Protein AF-A0A3G6N5P2-F1 (afdb_monomer_lite)

Organism: NCBI:txid254

Structure (mmCIF, N/CA/C/O backbone):
data_AF-A0A3G6N5P2-F1
#
_entry.id   AF-A0A3G6N5P2-F1
#
loop_
_atom_site.group_PDB
_atom_site.id
_atom_site.type_symbol
_atom_site.label_atom_id
_atom_site.label_alt_id
_atom_site.label_comp_id
_atom_site.label_asym_id
_atom_site.label_entity_id
_atom_site.label_seq_id
_atom_site.pdbx_PDB_ins_code
_atom_site.Cartn_x
_atom_site.Cartn_y
_atom_site.Cartn_z
_atom_site.occupancy
_atom_site.B_iso_or_equiv
_atom_site.auth_seq_id
_atom_site.auth_comp_id
_atom_site.auth_asym_id
_atom_site.auth_atom_id
_atom_site.pdbx_PDB_model_num
ATOM 1 N N . MET A 1 1 ? -18.294 17.444 -1.409 1.00 54.75 1 MET A N 1
ATOM 2 C CA . MET A 1 1 ? -16.940 16.846 -1.280 1.00 54.75 1 MET A CA 1
ATOM 3 C C . MET A 1 1 ? -16.719 16.099 0.038 1.00 54.75 1 MET A C 1
ATOM 5 O O . MET A 1 1 ? -16.433 14.911 -0.020 1.00 54.75 1 MET A O 1
ATOM 9 N N . LYS A 1 2 ? -16.940 16.714 1.214 1.00 67.56 2 LYS A N 1
ATOM 10 C CA . LYS A 1 2 ? -16.726 16.081 2.540 1.00 67.56 2 LYS A CA 1
ATOM 11 C C . LYS A 1 2 ? -17.392 14.699 2.724 1.00 67.56 2 LYS A C 1
ATOM 13 O O . LYS A 1 2 ? -16.773 13.792 3.264 1.00 67.56 2 LYS A O 1
ATOM 18 N N . LYS A 1 3 ? -18.628 14.510 2.232 1.00 74.50 3 LYS A N 1
ATOM 19 C CA . LYS A 1 3 ? -19.364 13.229 2.333 1.00 74.50 3 LYS A CA 1
ATOM 20 C C . LYS A 1 3 ? -18.722 12.087 1.531 1.00 74.50 3 LYS A C 1
ATOM 22 O O . LYS A 1 3 ? -18.652 10.974 2.032 1.00 74.50 3 LYS A O 1
ATOM 27 N N . ILE A 1 4 ? -18.245 12.366 0.315 1.00 75.00 4 ILE A N 1
ATOM 28 C CA . ILE A 1 4 ? -17.630 11.357 -0.567 1.00 75.00 4 ILE A CA 1
ATOM 29 C C . ILE A 1 4 ? -16.273 10.943 -0.004 1.00 75.00 4 ILE A C 1
ATOM 31 O O . ILE A 1 4 ? -15.998 9.755 0.110 1.00 75.00 4 ILE A O 1
ATOM 35 N N . PHE A 1 5 ? -15.477 11.921 0.433 1.00 74.06 5 PHE A N 1
ATOM 36 C CA . PHE A 1 5 ? -14.186 11.671 1.068 1.00 74.06 5 PHE A CA 1
ATOM 37 C C . PHE A 1 5 ? -14.344 10.814 2.330 1.00 74.06 5 PHE A C 1
ATOM 39 O O . PHE A 1 5 ? -13.699 9.782 2.469 1.00 74.06 5 PHE A O 1
ATOM 46 N N . ASN A 1 6 ? -15.292 11.166 3.204 1.00 77.06 6 ASN A N 1
ATOM 47 C CA . ASN A 1 6 ? -15.564 10.386 4.411 1.00 77.06 6 ASN A CA 1
ATOM 48 C C . ASN A 1 6 ? -16.028 8.955 4.112 1.00 77.06 6 ASN A C 1
ATOM 50 O O . ASN A 1 6 ? -15.693 8.057 4.880 1.00 77.06 6 ASN A O 1
ATOM 54 N N . LYS A 1 7 ? -16.776 8.753 3.018 1.00 81.75 7 LYS A N 1
ATOM 55 C CA . LYS A 1 7 ? -17.237 7.433 2.576 1.00 81.75 7 LYS A CA 1
ATOM 56 C C . LYS A 1 7 ? -16.094 6.607 1.982 1.00 81.75 7 LYS A C 1
ATOM 58 O O . LYS A 1 7 ? -15.984 5.430 2.299 1.00 81.75 7 LYS A O 1
ATOM 63 N N . ALA A 1 8 ? -15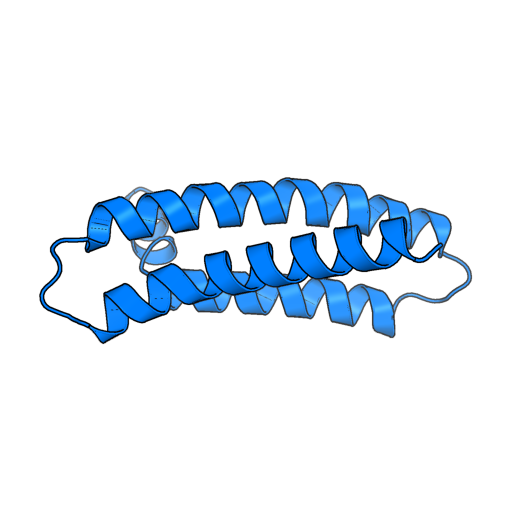.218 7.213 1.182 1.00 77.31 8 ALA A N 1
ATOM 64 C CA . ALA A 1 8 ? -14.035 6.549 0.628 1.00 77.31 8 ALA A CA 1
ATOM 65 C C . ALA A 1 8 ? -13.056 6.092 1.723 1.00 77.31 8 ALA A C 1
ATOM 67 O O . ALA A 1 8 ? -12.429 5.046 1.592 1.00 77.31 8 ALA A O 1
ATOM 68 N N . ILE A 1 9 ? -12.974 6.848 2.822 1.00 81.19 9 ILE A N 1
ATOM 69 C CA . ILE A 1 9 ? -12.124 6.523 3.975 1.00 81.19 9 ILE A CA 1
ATOM 70 C C . ILE A 1 9 ? -12.741 5.420 4.853 1.00 81.19 9 ILE A C 1
ATOM 72 O O . ILE A 1 9 ? -12.048 4.865 5.700 1.00 81.19 9 ILE A O 1
ATOM 76 N N . GLU A 1 10 ? -14.015 5.048 4.683 1.00 88.25 10 GLU A N 1
ATOM 77 C CA . GLU A 1 10 ? -14.574 3.927 5.448 1.00 88.25 10 GLU A CA 1
ATOM 78 C C . GLU A 1 10 ? -13.775 2.635 5.208 1.00 88.25 10 GLU A C 1
ATOM 80 O O . GLU A 1 10 ? -13.442 2.350 4.058 1.00 88.25 10 GLU A O 1
ATOM 85 N N . PRO A 1 11 ? -13.514 1.814 6.246 1.00 85.94 11 PRO A N 1
ATOM 86 C CA . PRO A 1 11 ? -12.586 0.686 6.148 1.00 85.94 11 PRO A CA 1
ATOM 87 C C . PRO A 1 11 ? -12.878 -0.266 4.985 1.00 85.94 11 PRO A C 1
ATOM 89 O O . PRO A 1 11 ? -11.960 -0.693 4.299 1.00 85.94 11 PRO A O 1
ATOM 92 N N . ALA A 1 12 ? -14.155 -0.562 4.723 1.00 89.44 12 ALA A N 1
ATOM 93 C CA . ALA A 1 12 ? -14.549 -1.439 3.623 1.00 89.44 12 ALA A CA 1
ATOM 94 C C . ALA A 1 12 ? -14.227 -0.830 2.247 1.00 89.44 12 ALA A C 1
ATOM 96 O O . ALA A 1 12 ? -13.562 -1.465 1.434 1.00 89.44 12 ALA A O 1
ATOM 97 N N . ASN A 1 13 ? -14.648 0.414 2.003 1.00 91.06 13 ASN A N 1
ATOM 98 C CA . ASN A 1 13 ? -14.393 1.094 0.729 1.00 91.06 13 ASN A CA 1
ATOM 99 C C . ASN A 1 13 ? -12.893 1.326 0.525 1.00 91.06 13 ASN A C 1
ATOM 101 O O . ASN A 1 13 ? -12.386 1.164 -0.580 1.00 91.06 13 ASN A O 1
ATOM 105 N N . PHE A 1 14 ? -12.176 1.642 1.600 1.00 91.56 14 PHE A N 1
ATOM 106 C CA . PHE A 1 14 ? -10.736 1.829 1.581 1.00 91.56 14 PHE A CA 1
ATOM 107 C C . PHE A 1 14 ? -9.988 0.548 1.183 1.00 91.56 14 PHE A C 1
ATOM 109 O O . PHE A 1 14 ? -9.101 0.603 0.333 1.00 91.56 14 PHE A O 1
ATOM 116 N N . VAL A 1 15 ? -10.389 -0.613 1.718 1.00 92.88 15 VAL A N 1
ATOM 117 C CA . VAL A 1 15 ? -9.849 -1.920 1.300 1.00 92.88 15 VAL A CA 1
ATOM 118 C C . VAL A 1 15 ? -10.139 -2.193 -0.176 1.00 92.88 15 VAL A C 1
ATOM 120 O O . VAL A 1 15 ? -9.247 -2.636 -0.892 1.00 92.88 15 VAL A O 1
ATOM 123 N N . VAL A 1 16 ? -11.345 -1.888 -0.663 1.00 93.62 16 VAL A N 1
ATOM 124 C CA . VAL A 1 16 ? -11.682 -2.051 -2.089 1.00 93.62 16 VAL A CA 1
ATOM 125 C C . VAL A 1 16 ? -10.788 -1.175 -2.973 1.00 93.62 16 VAL A C 1
ATOM 127 O O . VAL A 1 16 ? -10.243 -1.661 -3.960 1.00 93.62 16 VAL A O 1
ATOM 130 N N . ILE A 1 17 ? -10.583 0.093 -2.605 1.00 93.00 17 ILE A N 1
ATOM 131 C CA . ILE A 1 17 ? -9.698 1.010 -3.342 1.00 93.00 17 ILE A CA 1
ATOM 132 C C . ILE A 1 17 ? -8.251 0.496 -3.330 1.00 93.00 17 ILE A C 1
ATOM 134 O O . ILE A 1 17 ? -7.576 0.539 -4.358 1.00 93.00 17 ILE A O 1
ATOM 138 N N . PHE A 1 18 ? -7.788 -0.039 -2.199 1.00 93.56 18 PHE A N 1
ATOM 139 C CA . PHE A 1 18 ? -6.469 -0.658 -2.092 1.00 93.56 18 PHE A CA 1
ATOM 140 C C . PHE A 1 18 ? -6.323 -1.880 -3.008 1.00 93.56 18 PHE A C 1
ATOM 142 O O . PHE A 1 18 ? -5.330 -1.997 -3.723 1.00 93.56 18 PHE A O 1
ATOM 149 N N . LEU A 1 19 ? -7.323 -2.762 -3.051 1.00 94.19 19 LEU A N 1
ATOM 150 C CA . LEU A 1 19 ? -7.315 -3.921 -3.947 1.00 94.19 19 LEU A CA 1
ATOM 151 C C . LEU A 1 19 ? -7.283 -3.501 -5.419 1.00 94.19 19 LEU A C 1
ATOM 153 O O . LEU A 1 19 ? -6.504 -4.057 -6.189 1.00 94.19 19 LEU A O 1
ATOM 157 N N . LEU A 1 20 ? -8.074 -2.495 -5.806 1.00 94.88 20 LEU A N 1
ATOM 158 C CA . LEU A 1 20 ? -8.052 -1.953 -7.168 1.00 94.88 20 LEU A CA 1
ATOM 159 C C . LEU A 1 20 ? -6.675 -1.386 -7.538 1.00 94.88 20 LEU A C 1
ATOM 161 O O . LEU A 1 20 ? -6.223 -1.582 -8.663 1.00 94.88 20 LEU A O 1
ATOM 165 N N . PHE A 1 21 ? -5.995 -0.732 -6.595 1.00 93.62 21 PHE A N 1
ATOM 166 C CA . PHE A 1 21 ? -4.625 -0.256 -6.782 1.00 93.62 21 PHE A CA 1
ATOM 167 C C . PHE A 1 21 ? -3.623 -1.405 -6.972 1.00 93.62 21 PHE A C 1
ATOM 169 O O . PHE A 1 21 ? -2.808 -1.366 -7.889 1.00 93.62 21 PHE A O 1
ATOM 176 N N . VAL A 1 22 ? -3.694 -2.460 -6.156 1.00 91.62 22 VAL A N 1
ATOM 177 C CA . VAL A 1 22 ? -2.812 -3.630 -6.317 1.00 91.62 22 VAL A CA 1
ATOM 178 C C . VAL A 1 22 ? -3.053 -4.307 -7.669 1.00 91.62 22 VAL A C 1
ATOM 180 O O . VAL A 1 22 ? -2.104 -4.605 -8.393 1.00 91.62 22 VAL A O 1
ATOM 183 N N . ILE A 1 23 ? -4.320 -4.503 -8.042 1.00 93.12 23 ILE A N 1
ATOM 184 C CA . ILE A 1 23 ? -4.693 -5.098 -9.328 1.00 93.12 23 ILE A CA 1
ATOM 185 C C . ILE A 1 23 ? -4.191 -4.235 -10.486 1.00 93.12 23 ILE A C 1
ATOM 187 O O . ILE A 1 23 ? -3.643 -4.784 -11.436 1.00 93.12 23 ILE A O 1
ATOM 191 N N . SER A 1 24 ? -4.317 -2.905 -10.425 1.00 91.62 24 SER A N 1
ATOM 192 C CA . SER A 1 24 ? -3.854 -2.041 -11.517 1.00 91.62 24 SER A CA 1
ATOM 193 C C . SER A 1 24 ? -2.347 -2.171 -11.758 1.00 91.62 24 SER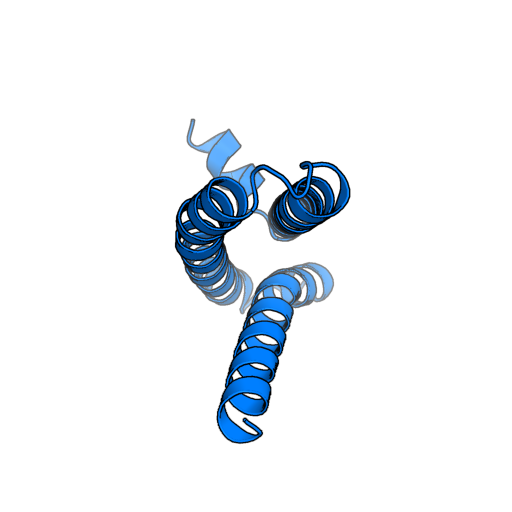 A C 1
ATOM 195 O O . SER A 1 24 ? -1.921 -2.261 -12.911 1.00 91.62 24 SER A O 1
ATOM 197 N N . ILE A 1 25 ? -1.547 -2.288 -10.694 1.00 87.94 25 ILE A N 1
ATOM 198 C CA . ILE A 1 25 ? -0.103 -2.535 -10.793 1.00 87.94 25 ILE A CA 1
ATOM 199 C C . ILE A 1 25 ? 0.176 -3.908 -11.416 1.00 87.94 25 ILE A C 1
ATOM 201 O O . ILE A 1 25 ? 0.988 -4.005 -12.338 1.00 87.94 25 ILE A O 1
ATOM 205 N N . LEU A 1 26 ? -0.515 -4.963 -10.970 1.00 88.44 26 LEU A N 1
ATOM 206 C CA . LEU A 1 26 ? -0.355 -6.317 -11.517 1.00 88.44 26 LEU A CA 1
ATOM 207 C C . LEU A 1 26 ? -0.734 -6.391 -13.001 1.00 88.44 26 LEU A C 1
ATOM 209 O O . LEU A 1 26 ? -0.011 -6.993 -13.797 1.00 88.44 26 LEU A O 1
ATOM 213 N N . LEU A 1 27 ? -1.836 -5.748 -13.391 1.00 88.94 27 LEU A N 1
ATOM 214 C CA . LEU A 1 27 ? -2.265 -5.662 -14.784 1.00 88.94 27 LEU A CA 1
ATOM 215 C C . LEU A 1 27 ? -1.226 -4.916 -15.621 1.00 88.94 27 LEU A C 1
ATOM 217 O O . LEU A 1 27 ? -0.855 -5.387 -16.693 1.00 88.94 27 LEU A O 1
ATOM 221 N N . MET A 1 28 ? -0.686 -3.803 -15.121 1.00 85.25 28 MET A N 1
ATOM 222 C CA . MET A 1 28 ? 0.377 -3.087 -15.822 1.00 85.25 28 MET A CA 1
ATOM 223 C C . MET A 1 28 ? 1.627 -3.962 -15.985 1.00 85.25 28 MET A C 1
ATOM 225 O O . MET A 1 28 ? 2.249 -3.955 -17.046 1.00 85.25 28 MET A O 1
ATOM 229 N N . TYR A 1 29 ? 1.963 -4.784 -14.985 1.00 80.56 29 TYR A N 1
ATOM 230 C CA . TYR A 1 29 ? 3.052 -5.752 -15.103 1.00 80.56 29 TYR A CA 1
ATOM 231 C C . TYR A 1 29 ? 2.788 -6.885 -16.093 1.00 80.56 29 TYR A C 1
ATOM 233 O O . TYR A 1 29 ? 3.725 -7.325 -16.759 1.00 80.56 29 TYR A O 1
ATOM 241 N N . THR A 1 30 ? 1.542 -7.319 -16.221 1.00 84.56 30 THR A N 1
ATOM 242 C CA . THR A 1 30 ? 1.171 -8.464 -17.059 1.00 84.56 30 THR A CA 1
ATOM 243 C C . THR A 1 30 ? 0.982 -8.066 -18.522 1.00 84.56 30 THR A C 1
ATOM 245 O O . THR A 1 30 ? 1.415 -8.789 -19.412 1.00 84.56 30 THR A O 1
ATOM 248 N N . TYR A 1 31 ? 0.364 -6.909 -18.778 1.00 85.00 31 TYR A N 1
ATOM 249 C CA . TYR A 1 31 ? -0.103 -6.529 -20.114 1.00 85.00 31 TYR A CA 1
ATOM 250 C C . TYR A 1 31 ? 0.753 -5.463 -20.813 1.00 85.00 31 TYR A C 1
ATOM 252 O O . TYR A 1 31 ? 0.650 -5.333 -22.031 1.00 85.00 31 TYR A O 1
ATOM 260 N N . MET A 1 32 ? 1.605 -4.700 -20.107 1.00 80.25 32 MET A N 1
ATOM 261 C CA . MET A 1 32 ? 2.568 -3.835 -20.804 1.00 80.25 32 MET A CA 1
ATOM 262 C C . MET A 1 32 ? 3.730 -4.652 -21.361 1.00 80.25 32 MET A C 1
ATOM 264 O O . MET A 1 32 ? 4.467 -5.304 -20.612 1.00 80.25 32 MET A O 1
ATOM 268 N N . ASP A 1 33 ? 3.906 -4.509 -22.672 1.00 78.75 33 ASP A N 1
ATOM 269 C CA . ASP A 1 33 ? 4.928 -5.161 -23.477 1.00 78.75 33 ASP A CA 1
ATOM 270 C C . ASP A 1 33 ? 6.358 -4.903 -22.956 1.00 78.75 33 ASP A C 1
ATOM 272 O O . ASP A 1 33 ? 6.694 -3.810 -22.476 1.00 78.75 33 ASP A O 1
ATOM 276 N N . TYR A 1 34 ? 7.225 -5.911 -23.071 1.00 71.75 34 TYR A N 1
ATOM 277 C CA . TYR A 1 34 ? 8.591 -5.913 -22.525 1.00 71.75 34 TYR A CA 1
ATOM 278 C C . TYR A 1 34 ? 9.480 -4.842 -23.167 1.00 71.75 34 TYR A C 1
ATOM 280 O O . TYR A 1 34 ? 10.421 -4.351 -22.538 1.00 71.75 34 TYR A O 1
ATOM 288 N N . LYS A 1 35 ? 9.146 -4.411 -24.390 1.00 77.88 35 LYS A N 1
ATOM 289 C CA . LYS A 1 35 ? 9.818 -3.307 -25.090 1.00 77.88 35 LYS A CA 1
ATOM 290 C C . LYS A 1 35 ? 9.805 -2.000 -24.283 1.00 77.88 35 LYS A C 1
ATOM 292 O O . LYS A 1 35 ? 10.709 -1.179 -24.429 1.00 77.88 35 LYS A O 1
ATOM 297 N N . TYR A 1 36 ? 8.829 -1.824 -23.391 1.00 78.56 36 TYR A N 1
ATOM 298 C CA . TYR A 1 36 ? 8.663 -0.619 -22.578 1.00 78.56 36 TYR A CA 1
ATOM 299 C C . TYR A 1 36 ? 9.141 -0.779 -21.132 1.00 78.56 36 TYR A C 1
ATOM 301 O O . TYR A 1 36 ? 8.754 0.014 -20.276 1.00 78.56 36 TYR A O 1
ATOM 309 N N . ASN A 1 37 ? 10.012 -1.750 -20.835 1.00 79.38 37 ASN A N 1
ATOM 310 C CA . ASN A 1 37 ? 10.402 -2.083 -19.458 1.00 79.38 37 ASN A CA 1
ATOM 311 C C . ASN A 1 37 ? 10.913 -0.883 -18.632 1.00 79.38 37 ASN A C 1
ATOM 313 O O . ASN A 1 37 ? 10.597 -0.764 -17.451 1.00 79.38 37 ASN A O 1
ATOM 317 N N . ARG A 1 38 ? 11.657 0.053 -19.247 1.00 81.69 38 ARG A N 1
ATOM 318 C CA . ARG A 1 38 ? 12.101 1.288 -18.565 1.00 81.69 38 ARG A CA 1
ATOM 319 C C . ARG A 1 38 ? 10.934 2.206 -18.194 1.00 81.69 38 ARG A C 1
ATOM 321 O O . ARG A 1 38 ? 10.880 2.687 -17.069 1.00 81.69 38 ARG A O 1
ATOM 328 N N . ILE A 1 39 ? 9.999 2.424 -19.120 1.00 80.81 39 ILE A N 1
ATOM 329 C CA . ILE A 1 39 ? 8.811 3.265 -18.898 1.00 80.81 39 ILE A CA 1
ATOM 330 C C . ILE A 1 39 ? 7.896 2.606 -17.864 1.00 80.81 39 ILE A C 1
ATOM 332 O O . ILE A 1 39 ? 7.407 3.269 -16.958 1.00 80.81 39 ILE A O 1
ATOM 336 N N . LYS A 1 40 ? 7.735 1.286 -17.952 1.00 78.50 40 LYS A N 1
ATOM 337 C CA . LYS A 1 40 ? 6.991 0.461 -17.003 1.00 78.50 40 LYS A CA 1
ATOM 338 C C . LYS A 1 40 ? 7.531 0.618 -15.586 1.00 78.50 40 LYS A C 1
ATOM 340 O O . LYS A 1 40 ? 6.777 0.997 -14.700 1.00 78.50 40 LYS A O 1
ATOM 345 N N . ASN A 1 41 ? 8.835 0.430 -15.385 1.00 80.88 41 ASN A N 1
ATOM 346 C CA . ASN A 1 41 ? 9.463 0.608 -14.075 1.00 80.88 41 ASN A CA 1
ATOM 347 C C . ASN A 1 41 ? 9.347 2.049 -13.563 1.00 80.88 41 ASN A C 1
ATOM 349 O O . ASN A 1 41 ? 9.117 2.250 -12.375 1.00 80.88 41 ASN A O 1
ATOM 353 N N . PHE A 1 42 ? 9.457 3.045 -14.446 1.00 83.50 42 PHE A N 1
ATOM 354 C CA . PHE A 1 42 ? 9.279 4.447 -14.075 1.00 83.50 42 PHE A CA 1
ATOM 355 C C . PHE A 1 42 ? 7.850 4.733 -13.599 1.00 83.50 42 PHE A C 1
ATOM 357 O O . PHE A 1 42 ? 7.667 5.257 -12.504 1.00 83.50 42 PHE A O 1
ATOM 364 N N . ILE A 1 43 ? 6.835 4.343 -14.377 1.00 80.75 43 ILE A N 1
ATOM 365 C CA . ILE A 1 43 ? 5.427 4.526 -14.004 1.00 80.75 43 ILE A CA 1
ATOM 366 C C . ILE A 1 43 ? 5.133 3.769 -12.711 1.00 80.75 43 ILE A C 1
ATOM 368 O O . ILE A 1 43 ? 4.508 4.335 -11.822 1.00 80.75 43 ILE A O 1
ATOM 372 N N . VAL A 1 44 ? 5.628 2.536 -12.561 1.00 79.88 44 VAL A N 1
ATOM 373 C CA . VAL A 1 44 ? 5.481 1.782 -11.311 1.00 79.88 44 VAL A CA 1
ATOM 374 C C . VAL A 1 44 ? 6.112 2.552 -10.171 1.00 79.88 44 VAL A C 1
ATOM 376 O O . VAL A 1 44 ? 5.438 2.765 -9.185 1.00 79.88 44 VAL A O 1
ATOM 379 N N . PHE A 1 45 ? 7.349 3.025 -10.276 1.00 82.50 45 PHE A N 1
ATOM 380 C CA . PHE A 1 45 ? 7.987 3.722 -9.161 1.00 82.50 45 PHE A CA 1
ATOM 381 C C . PHE A 1 45 ? 7.239 5.009 -8.776 1.00 82.50 45 PHE A C 1
ATOM 383 O O . PHE A 1 45 ? 6.927 5.221 -7.604 1.00 82.50 45 PHE A O 1
ATOM 390 N N . PHE A 1 46 ? 6.873 5.829 -9.766 1.00 86.00 46 PHE A N 1
ATOM 391 C CA . PHE A 1 46 ? 6.157 7.089 -9.552 1.00 86.00 46 PHE A CA 1
ATOM 392 C C . PHE A 1 46 ? 4.689 6.915 -9.149 1.00 86.00 46 PHE A C 1
ATOM 394 O O . PHE A 1 46 ? 4.114 7.836 -8.578 1.00 86.00 46 PHE A O 1
ATOM 401 N N . TYR A 1 47 ? 4.073 5.766 -9.417 1.00 86.25 47 TYR A N 1
ATOM 402 C CA . TYR A 1 47 ? 2.687 5.482 -9.039 1.00 86.25 47 TYR A CA 1
ATOM 403 C C . TYR A 1 47 ? 2.593 4.661 -7.746 1.00 86.25 47 TYR A C 1
ATOM 405 O O . TYR A 1 47 ? 1.821 4.989 -6.843 1.00 86.25 47 TYR A O 1
ATOM 413 N N . LEU A 1 48 ? 3.417 3.620 -7.629 1.00 87.19 48 LEU A N 1
ATOM 414 C CA . LEU A 1 48 ? 3.483 2.706 -6.493 1.00 87.19 48 LEU A CA 1
ATOM 415 C C . LEU A 1 48 ? 3.931 3.437 -5.234 1.00 87.19 48 LEU A C 1
ATOM 417 O O . LEU A 1 48 ? 3.282 3.291 -4.205 1.00 87.19 48 LEU A O 1
ATOM 421 N N . LEU A 1 49 ? 5.015 4.217 -5.290 1.00 86.44 49 LEU A N 1
ATOM 422 C CA . LEU A 1 49 ? 5.601 4.804 -4.085 1.00 86.44 49 LEU A CA 1
ATOM 423 C C . LEU A 1 49 ? 4.670 5.849 -3.436 1.00 86.44 49 LEU A C 1
ATOM 425 O O . LEU A 1 49 ? 4.379 5.714 -2.243 1.00 86.44 49 LEU A O 1
ATOM 429 N N . PRO A 1 50 ? 4.094 6.818 -4.182 1.00 89.75 50 PRO A N 1
ATOM 430 C CA . PRO A 1 50 ? 3.090 7.721 -3.621 1.00 89.75 50 PRO A CA 1
ATOM 431 C C . PRO A 1 50 ? 1.807 6.993 -3.214 1.00 89.75 50 PRO A C 1
ATOM 433 O O . PRO A 1 50 ? 1.208 7.343 -2.198 1.00 89.75 50 PRO A O 1
ATOM 436 N N . GLY A 1 51 ? 1.403 5.961 -3.963 1.00 91.19 51 GLY A N 1
ATOM 437 C CA . GLY A 1 51 ? 0.251 5.129 -3.623 1.00 91.19 51 GLY A CA 1
ATOM 438 C C . GLY A 1 51 ? 0.429 4.417 -2.282 1.00 91.19 51 GLY A C 1
ATOM 439 O O . GLY A 1 51 ? -0.416 4.547 -1.399 1.00 91.19 51 GLY A O 1
ATOM 440 N N . LEU A 1 52 ? 1.555 3.733 -2.075 1.00 90.81 52 LEU A N 1
ATOM 441 C CA . LEU A 1 52 ? 1.878 3.055 -0.818 1.00 90.81 52 LEU A CA 1
ATOM 442 C C . LEU A 1 52 ? 1.916 4.037 0.357 1.00 90.81 52 LE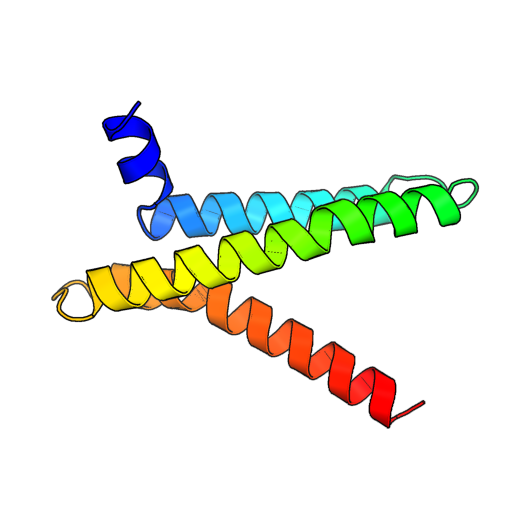U A C 1
ATOM 444 O O . LEU A 1 52 ? 1.360 3.736 1.414 1.00 90.81 52 LEU A O 1
ATOM 448 N N . LEU A 1 53 ? 2.504 5.224 0.175 1.00 90.81 53 LEU A N 1
ATOM 449 C CA . LEU A 1 53 ? 2.494 6.276 1.198 1.00 90.81 53 LEU A CA 1
ATOM 450 C C . LEU A 1 53 ? 1.067 6.726 1.531 1.00 90.81 53 LEU A C 1
ATOM 452 O O . LEU A 1 53 ? 0.699 6.774 2.707 1.00 90.81 53 LEU A O 1
ATOM 456 N N . PHE A 1 54 ? 0.245 6.988 0.513 1.00 92.31 54 PHE A N 1
ATOM 457 C CA . PHE A 1 54 ? -1.164 7.336 0.685 1.00 92.31 54 PHE A CA 1
ATOM 458 C C . PHE A 1 54 ? -1.907 6.255 1.481 1.00 92.31 54 PHE A C 1
ATOM 460 O O . PHE A 1 54 ? -2.508 6.550 2.517 1.00 92.31 54 PHE A O 1
ATOM 467 N N . PHE A 1 55 ? -1.813 4.987 1.073 1.00 92.56 55 PHE A N 1
ATOM 468 C CA . PHE A 1 55 ? -2.492 3.898 1.775 1.00 92.56 55 PHE A CA 1
ATOM 469 C C . PHE A 1 55 ? -1.961 3.686 3.194 1.00 92.56 55 PHE A C 1
ATOM 471 O O . PHE A 1 55 ? -2.744 3.379 4.091 1.00 92.56 55 PHE A O 1
ATOM 478 N N . THR A 1 56 ? -0.673 3.907 3.441 1.00 92.00 56 THR A N 1
ATOM 479 C CA . THR A 1 56 ? -0.091 3.807 4.787 1.00 92.00 56 THR A CA 1
ATOM 480 C C . THR A 1 56 ? -0.680 4.866 5.718 1.00 92.00 56 THR A C 1
ATOM 482 O O . THR A 1 56 ? -1.213 4.529 6.779 1.00 92.00 56 THR A O 1
ATOM 485 N N . VAL A 1 57 ? -0.678 6.138 5.301 1.00 91.50 57 VAL A N 1
ATOM 486 C CA . VAL A 1 57 ? -1.218 7.253 6.098 1.00 91.50 57 VAL A CA 1
ATOM 487 C C . VAL A 1 57 ? -2.707 7.053 6.389 1.00 91.50 57 VAL A C 1
ATOM 489 O O . VAL A 1 57 ?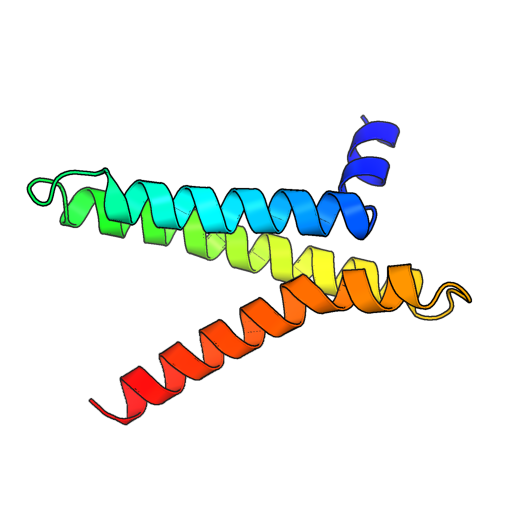 -3.138 7.175 7.539 1.00 91.50 57 VAL A O 1
ATOM 492 N N . PHE A 1 58 ? -3.499 6.689 5.377 1.00 90.75 58 PHE A N 1
ATOM 493 C CA . PHE A 1 58 ? -4.935 6.468 5.560 1.00 90.75 58 PHE A CA 1
ATOM 494 C C . PHE A 1 58 ? -5.255 5.217 6.383 1.00 90.75 58 PHE A C 1
ATOM 496 O O . PHE A 1 58 ? -6.226 5.228 7.143 1.00 90.75 58 PHE A O 1
ATOM 503 N N . SER A 1 59 ? -4.430 4.171 6.302 1.00 90.25 59 SER A N 1
ATOM 504 C CA . SER A 1 59 ? -4.561 2.999 7.173 1.00 90.25 59 SER A CA 1
ATOM 505 C C . SER A 1 59 ? -4.330 3.376 8.634 1.00 90.25 59 SER A C 1
ATOM 507 O O . SER A 1 59 ? -5.157 3.049 9.482 1.00 90.25 59 SER A O 1
ATOM 509 N N . ILE A 1 60 ? -3.266 4.132 8.934 1.00 90.44 60 ILE A N 1
ATOM 510 C CA . ILE A 1 60 ? -2.985 4.623 10.294 1.00 90.44 60 ILE A CA 1
ATOM 511 C C . ILE A 1 60 ? -4.132 5.506 10.796 1.00 90.44 60 ILE A C 1
ATOM 513 O O . ILE A 1 60 ? -4.614 5.322 11.916 1.00 90.44 60 ILE A O 1
ATOM 517 N N . TYR A 1 61 ? -4.626 6.419 9.958 1.00 89.50 61 TYR A N 1
ATOM 518 C CA . TYR A 1 61 ? -5.777 7.254 10.296 1.00 89.50 61 TYR A CA 1
ATOM 519 C C . TYR A 1 61 ? -7.019 6.414 10.630 1.00 89.50 61 TYR A C 1
ATOM 521 O O . TYR A 1 61 ? -7.671 6.646 11.653 1.00 89.50 61 TYR A O 1
ATOM 529 N N . ASN A 1 62 ? -7.330 5.408 9.809 1.00 88.69 62 ASN A N 1
ATOM 530 C CA . ASN A 1 62 ? -8.449 4.502 10.055 1.00 88.69 62 ASN A CA 1
ATOM 531 C C . ASN A 1 62 ? -8.266 3.692 11.341 1.00 88.69 62 ASN A C 1
ATOM 533 O O . ASN A 1 62 ? -9.221 3.544 12.104 1.00 88.69 62 ASN A O 1
ATOM 537 N N . LEU A 1 63 ? -7.051 3.237 11.641 1.00 88.06 63 LEU A N 1
ATOM 538 C CA . LEU A 1 63 ? -6.761 2.536 12.889 1.00 88.06 63 LEU A CA 1
ATOM 539 C C . LEU A 1 63 ? -7.013 3.408 14.112 1.00 88.06 63 LEU A C 1
ATOM 541 O O . LEU A 1 63 ? -7.694 2.970 15.039 1.00 88.06 63 LEU A O 1
ATOM 545 N N . ILE A 1 64 ? -6.535 4.653 14.099 1.00 88.62 64 ILE A N 1
ATOM 546 C CA . ILE A 1 64 ? -6.769 5.607 15.190 1.00 88.62 64 ILE A CA 1
ATOM 547 C C . ILE A 1 64 ? -8.271 5.877 15.335 1.00 88.62 64 ILE A C 1
ATOM 549 O O . ILE A 1 64 ? -8.816 5.791 16.437 1.00 88.62 64 ILE A O 1
ATOM 553 N N . ARG A 1 65 ? -8.963 6.134 14.218 1.00 86.75 65 ARG A N 1
ATOM 554 C CA . ARG A 1 65 ? -10.394 6.466 14.199 1.00 86.75 65 ARG A CA 1
ATOM 555 C C . ARG A 1 65 ? -11.281 5.324 14.696 1.00 86.75 65 ARG A C 1
ATOM 557 O O . ARG A 1 65 ? -12.271 5.574 15.382 1.00 86.75 65 ARG A O 1
ATOM 564 N N . PHE A 1 66 ? -10.950 4.079 14.361 1.00 85.25 66 PHE A N 1
ATOM 565 C CA . PHE A 1 66 ? -11.754 2.904 14.709 1.00 85.25 66 PHE A CA 1
ATOM 566 C C . PHE A 1 66 ? -11.194 2.100 15.895 1.00 85.25 66 PHE A C 1
ATOM 568 O O . PHE A 1 66 ? -11.787 1.082 16.260 1.00 85.25 66 PHE A O 1
ATOM 575 N N . LYS A 1 67 ? -10.141 2.572 16.581 1.00 82.25 67 LYS A N 1
ATOM 576 C CA . LYS A 1 67 ? -9.531 1.905 17.752 1.00 82.25 67 LYS A CA 1
ATOM 577 C C . LYS A 1 67 ? -10.545 1.536 18.842 1.00 82.25 67 LYS A C 1
ATOM 579 O O . LYS A 1 67 ? -10.486 0.441 19.400 1.00 82.25 67 LYS A O 1
ATOM 584 N N . ASN A 1 68 ? -11.535 2.396 19.080 1.00 82.69 68 ASN A N 1
ATOM 585 C CA . ASN A 1 68 ? -12.560 2.203 20.116 1.00 82.69 68 ASN A CA 1
ATOM 586 C C . ASN A 1 68 ? -13.910 1.703 19.564 1.00 82.69 68 ASN A C 1
ATOM 588 O O . ASN A 1 68 ? -14.887 1.603 20.302 1.00 82.69 68 ASN A O 1
ATOM 592 N N . SER A 1 69 ? -13.986 1.359 18.273 1.00 82.81 69 SER A N 1
ATOM 593 C CA . SER A 1 69 ? -15.196 0.778 17.675 1.00 82.81 69 SER A CA 1
ATOM 594 C C . SER A 1 69 ? -15.524 -0.583 18.307 1.00 82.81 69 SER A C 1
ATOM 596 O O . SER A 1 69 ? -14.655 -1.450 18.407 1.00 82.81 69 SER A O 1
ATOM 598 N N . LYS A 1 70 ? -16.792 -0.806 18.679 1.00 84.12 70 LYS A N 1
ATOM 599 C CA . LYS A 1 70 ? -17.292 -2.132 19.099 1.00 84.12 70 LYS A CA 1
ATOM 600 C C . LYS A 1 70 ? -17.369 -3.128 17.934 1.00 84.12 70 LYS A C 1
ATOM 602 O O . LYS A 1 70 ? -17.404 -4.331 18.151 1.00 84.12 70 LYS A O 1
ATOM 607 N N . ASN A 1 71 ? -17.379 -2.635 16.695 1.00 86.00 71 ASN A N 1
ATOM 608 C CA . ASN A 1 71 ? -17.466 -3.472 15.509 1.00 86.00 71 ASN A CA 1
ATOM 609 C C . ASN A 1 71 ? -16.077 -4.016 15.122 1.00 86.00 71 ASN A C 1
ATOM 611 O O . ASN A 1 71 ? -15.237 -3.275 14.597 1.00 86.00 71 ASN A O 1
ATOM 615 N N . LEU A 1 72 ? -15.864 -5.307 15.396 1.00 83.88 72 LEU A N 1
ATOM 616 C CA . LEU A 1 72 ? -14.641 -6.064 15.105 1.00 83.88 72 LEU A CA 1
ATOM 617 C C . LEU A 1 72 ? -14.314 -6.113 13.609 1.00 83.88 72 LEU A C 1
ATOM 619 O O . LEU A 1 72 ? -13.152 -5.950 13.246 1.00 83.88 72 LEU A O 1
ATOM 623 N N . SER A 1 73 ? -15.315 -6.256 12.733 1.00 85.69 73 SER A N 1
ATOM 624 C CA . SER A 1 73 ? -15.066 -6.363 11.288 1.00 85.69 73 SER A CA 1
ATOM 625 C C . SER A 1 73 ? -14.464 -5.079 10.721 1.00 85.69 73 SER A C 1
ATOM 627 O O . SER A 1 73 ? -13.509 -5.126 9.952 1.00 85.69 73 SER A O 1
ATOM 629 N N . ARG A 1 74 ? -14.943 -3.912 11.170 1.00 84.31 74 ARG A N 1
ATOM 630 C CA . ARG A 1 74 ? -14.388 -2.609 10.763 1.00 84.31 74 ARG A CA 1
ATOM 631 C C . ARG A 1 74 ? -12.951 -2.412 11.244 1.00 84.31 74 ARG A C 1
ATOM 633 O O . ARG A 1 74 ? -12.144 -1.871 10.495 1.00 84.31 74 ARG A O 1
ATOM 640 N N . LYS A 1 75 ? -12.632 -2.873 12.458 1.00 83.19 75 LYS A N 1
ATOM 641 C CA . LYS A 1 75 ? -11.264 -2.849 13.001 1.00 83.19 75 LYS A CA 1
ATOM 642 C C . LYS A 1 75 ? -10.326 -3.747 12.204 1.00 83.19 75 LYS A C 1
ATOM 644 O O . LYS A 1 75 ? -9.228 -3.327 11.848 1.00 83.19 75 LYS A O 1
ATOM 649 N N . PHE A 1 76 ? -10.775 -4.957 11.891 1.00 86.38 76 PHE A N 1
ATOM 650 C CA . PHE A 1 76 ? -9.989 -5.898 11.107 1.00 86.38 76 PHE A CA 1
ATOM 651 C C . PHE A 1 76 ? -9.737 -5.358 9.695 1.00 86.38 76 PHE A C 1
ATOM 653 O O . PHE A 1 76 ? -8.592 -5.271 9.269 1.00 86.38 76 PHE A O 1
ATOM 660 N N . LEU A 1 77 ? -10.780 -4.872 9.014 1.00 88.25 77 LEU A N 1
ATOM 661 C CA . LEU A 1 77 ? -10.653 -4.274 7.681 1.00 88.25 77 LEU A CA 1
ATOM 662 C C . LEU A 1 77 ? -9.697 -3.074 7.655 1.00 88.25 77 LEU A C 1
ATOM 664 O O . LEU A 1 77 ? -8.964 -2.916 6.687 1.00 88.25 77 LEU A O 1
ATOM 668 N N . SER A 1 78 ? -9.644 -2.256 8.714 1.00 86.12 78 SER A N 1
ATOM 669 C CA . SER A 1 78 ? -8.674 -1.151 8.774 1.00 86.12 78 SER A CA 1
ATOM 670 C C . SER A 1 78 ? -7.213 -1.599 8.889 1.00 86.12 78 SER A C 1
ATOM 672 O O . SER A 1 78 ? -6.325 -0.831 8.531 1.00 86.12 78 SER A O 1
ATOM 674 N N . LEU A 1 79 ? -6.954 -2.821 9.367 1.00 88.06 79 LEU A N 1
ATOM 675 C CA . LEU A 1 79 ? -5.605 -3.385 9.467 1.00 88.06 79 LEU A CA 1
ATOM 676 C C . LEU A 1 79 ? -5.130 -4.006 8.151 1.00 88.06 79 LEU A C 1
ATOM 678 O O . LEU A 1 79 ? -3.931 -4.000 7.891 1.00 88.06 79 LEU A O 1
ATOM 682 N N . VAL A 1 80 ? -6.046 -4.532 7.329 1.00 90.88 80 VAL A N 1
ATOM 683 C CA . VAL A 1 80 ? -5.708 -5.341 6.144 1.00 90.88 80 VAL A CA 1
ATOM 684 C C . VAL A 1 80 ? -4.707 -4.645 5.208 1.00 90.88 80 VAL A C 1
ATOM 686 O O .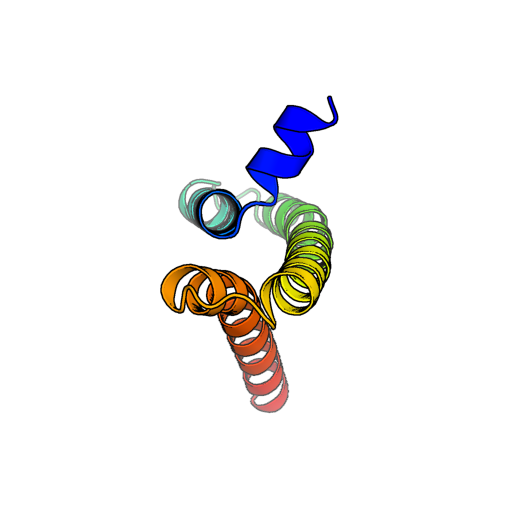 VAL A 1 80 ? -3.659 -5.238 4.950 1.00 90.88 80 VAL A O 1
ATOM 689 N N . PRO A 1 81 ? -4.935 -3.400 4.739 1.00 90.19 81 PRO A N 1
ATOM 690 C CA . PRO A 1 81 ? -3.993 -2.752 3.829 1.00 90.19 81 PRO A CA 1
ATOM 691 C C . PRO A 1 81 ? -2.633 -2.508 4.489 1.00 90.19 81 PRO A C 1
ATOM 693 O O . PRO A 1 81 ? -1.601 -2.714 3.860 1.00 90.19 81 PRO A O 1
ATOM 696 N N . LEU A 1 82 ? -2.621 -2.144 5.777 1.00 92.19 82 LEU A N 1
ATOM 697 C CA . LEU A 1 82 ? -1.388 -1.901 6.525 1.00 92.19 82 LEU A CA 1
ATOM 698 C C . LEU A 1 82 ? -0.527 -3.166 6.621 1.00 92.19 82 LEU A C 1
ATOM 700 O O . LEU A 1 82 ? 0.670 -3.119 6.354 1.00 92.19 82 LEU A O 1
ATOM 704 N N . VAL A 1 83 ? -1.137 -4.299 6.981 1.00 92.12 83 VAL A N 1
ATOM 705 C CA . VAL A 1 83 ? -0.433 -5.582 7.111 1.00 92.12 83 VAL A CA 1
ATOM 706 C C . VAL A 1 83 ? 0.154 -6.010 5.767 1.00 92.12 83 VAL A C 1
ATOM 708 O O . VAL A 1 83 ? 1.312 -6.416 5.715 1.00 92.12 83 VAL A O 1
ATOM 711 N N . ILE A 1 84 ? -0.600 -5.860 4.674 1.00 92.44 84 ILE A N 1
ATOM 712 C CA . ILE A 1 84 ? -0.119 -6.190 3.324 1.00 92.44 84 ILE A CA 1
ATOM 713 C C . ILE A 1 84 ? 1.079 -5.313 2.941 1.00 92.44 84 ILE A C 1
ATOM 715 O O . ILE A 1 84 ? 2.072 -5.827 2.429 1.00 92.44 84 ILE A O 1
ATOM 719 N N . ILE A 1 85 ? 1.022 -4.009 3.228 1.00 91.56 85 ILE A N 1
ATOM 720 C CA . ILE A 1 85 ? 2.137 -3.087 2.970 1.00 91.56 85 ILE A CA 1
ATOM 721 C C . ILE A 1 85 ? 3.377 -3.497 3.777 1.00 91.56 85 ILE A C 1
ATOM 723 O O . ILE A 1 85 ? 4.471 -3.552 3.220 1.00 91.56 85 ILE A O 1
ATOM 727 N N . ILE A 1 86 ? 3.221 -3.839 5.061 1.00 91.69 86 ILE A N 1
ATOM 728 C CA . ILE A 1 86 ? 4.334 -4.300 5.907 1.00 91.69 86 ILE A CA 1
ATOM 729 C C . ILE A 1 86 ? 4.958 -5.582 5.342 1.00 91.69 86 ILE A C 1
ATOM 731 O O . ILE A 1 86 ? 6.177 -5.647 5.202 1.00 91.69 86 ILE A O 1
ATOM 735 N N . ILE A 1 87 ? 4.142 -6.575 4.972 1.00 92.81 87 ILE A N 1
ATOM 736 C CA . ILE A 1 87 ? 4.622 -7.825 4.360 1.00 92.81 87 ILE A CA 1
ATOM 737 C C . ILE A 1 87 ? 5.399 -7.531 3.070 1.00 92.81 87 ILE A C 1
ATOM 739 O O . ILE A 1 87 ? 6.462 -8.107 2.850 1.00 92.81 87 ILE A O 1
ATOM 743 N N . TYR A 1 88 ? 4.911 -6.604 2.243 1.00 89.31 88 TYR A N 1
ATOM 744 C CA . TYR A 1 88 ? 5.589 -6.201 1.012 1.00 89.31 88 TYR A CA 1
ATOM 745 C C . TYR A 1 88 ? 6.961 -5.556 1.274 1.00 89.31 88 TYR A C 1
ATOM 747 O O . TYR A 1 88 ? 7.943 -5.913 0.623 1.00 89.31 88 TYR A O 1
ATOM 755 N N . PHE A 1 89 ? 7.066 -4.658 2.258 1.00 88.88 89 PHE A N 1
ATOM 756 C CA . PHE A 1 89 ? 8.357 -4.076 2.646 1.00 88.88 89 PHE A CA 1
ATOM 757 C C . PHE A 1 89 ? 9.319 -5.121 3.221 1.00 88.88 89 PHE A C 1
ATOM 759 O O . PHE A 1 89 ? 10.499 -5.109 2.873 1.00 88.88 89 PHE A O 1
ATOM 766 N N . LEU A 1 90 ? 8.826 -6.044 4.054 1.00 90.44 90 LEU A N 1
ATOM 767 C CA . LEU A 1 90 ? 9.632 -7.149 4.582 1.00 90.44 90 LEU A CA 1
ATOM 768 C C . LEU A 1 90 ? 10.168 -8.041 3.458 1.00 90.44 90 LEU A C 1
ATOM 770 O O . LEU A 1 90 ? 11.344 -8.392 3.474 1.00 90.44 90 LEU A O 1
ATOM 774 N N . TYR A 1 91 ? 9.340 -8.353 2.458 1.00 89.31 91 TYR A N 1
ATOM 775 C CA . TYR A 1 91 ? 9.765 -9.101 1.276 1.00 89.31 91 TYR A CA 1
ATOM 776 C C . TYR A 1 91 ? 10.908 -8.396 0.531 1.00 89.31 91 TYR A C 1
ATOM 778 O O . TYR A 1 91 ? 11.920 -9.028 0.234 1.00 89.31 91 TYR A O 1
ATOM 786 N N . ILE A 1 92 ? 10.785 -7.086 0.281 1.00 85.75 92 ILE A N 1
ATOM 787 C CA . ILE A 1 92 ? 11.844 -6.305 -0.379 1.00 85.75 92 ILE A CA 1
ATOM 788 C C . ILE A 1 92 ? 13.135 -6.321 0.447 1.00 85.75 92 ILE A C 1
ATOM 790 O O . ILE A 1 92 ? 14.208 -6.523 -0.115 1.00 85.75 92 ILE A O 1
ATOM 794 N N . LEU A 1 93 ? 13.044 -6.122 1.765 1.00 83.81 93 LEU A N 1
ATOM 795 C CA . LEU A 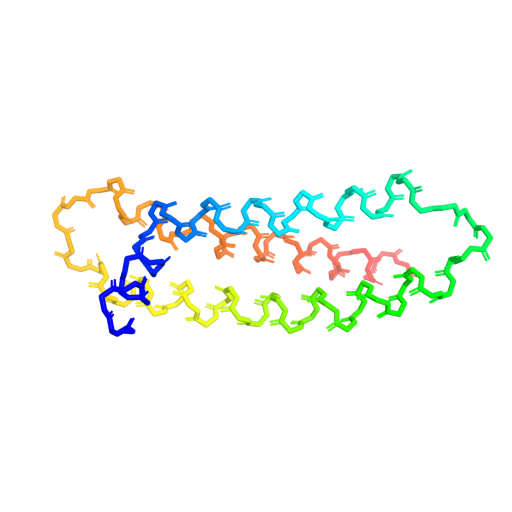1 93 ? 14.215 -6.125 2.645 1.00 83.81 93 LEU A CA 1
ATOM 796 C C . LEU A 1 93 ? 14.943 -7.472 2.612 1.00 83.81 93 LEU A C 1
ATOM 798 O O . LEU A 1 93 ? 16.155 -7.495 2.420 1.00 83.81 93 LEU A O 1
ATOM 802 N N . ILE A 1 94 ? 14.212 -8.585 2.739 1.00 88.38 94 ILE A N 1
ATOM 803 C CA . ILE A 1 94 ? 14.789 -9.937 2.672 1.00 88.38 94 ILE A CA 1
ATOM 804 C C . ILE A 1 94 ? 15.440 -10.176 1.306 1.00 88.38 94 ILE A C 1
ATOM 806 O O . ILE A 1 94 ? 16.559 -10.682 1.242 1.00 88.38 94 ILE A O 1
ATOM 810 N N . PHE A 1 95 ? 14.769 -9.783 0.220 1.00 86.00 95 PHE A N 1
ATOM 811 C CA . PHE A 1 95 ? 15.297 -9.915 -1.137 1.00 86.00 95 PHE A CA 1
ATOM 812 C C . PHE A 1 95 ? 16.616 -9.151 -1.314 1.00 86.00 95 PHE A C 1
ATOM 814 O O . PHE A 1 95 ? 17.572 -9.714 -1.835 1.00 86.00 95 PHE A O 1
ATOM 821 N N . ILE A 1 96 ? 16.695 -7.909 -0.823 1.00 81.50 96 ILE A N 1
ATOM 822 C CA . ILE A 1 96 ? 17.922 -7.099 -0.874 1.00 81.50 96 ILE A CA 1
ATOM 823 C C . ILE A 1 96 ? 19.033 -7.704 -0.008 1.00 81.50 96 ILE A C 1
ATOM 825 O O . ILE A 1 96 ? 20.181 -7.669 -0.417 1.00 81.50 96 ILE A O 1
ATOM 829 N N . MET A 1 97 ? 18.722 -8.257 1.169 1.00 80.44 97 MET A N 1
ATOM 830 C CA . MET A 1 97 ? 19.730 -8.861 2.057 1.00 80.44 97 MET A CA 1
ATOM 831 C C . MET A 1 97 ? 20.272 -10.209 1.560 1.00 80.44 97 MET A C 1
ATOM 833 O O . MET A 1 97 ? 21.302 -10.660 2.053 1.00 80.44 97 MET A O 1
ATOM 837 N N . THR A 1 98 ? 19.561 -10.875 0.647 1.00 76.50 98 THR A N 1
ATOM 838 C CA . THR A 1 98 ? 19.945 -12.193 0.110 1.00 76.50 98 THR A CA 1
ATOM 839 C C . THR A 1 98 ? 20.747 -12.082 -1.198 1.00 76.50 98 THR A C 1
ATOM 841 O O . THR A 1 98 ? 21.366 -13.062 -1.607 1.00 76.50 98 THR A O 1
ATOM 844 N N . ILE A 1 99 ? 20.731 -10.912 -1.850 1.00 66.31 99 ILE A N 1
ATOM 845 C CA . ILE A 1 99 ? 21.515 -10.576 -3.055 1.00 66.31 99 ILE A CA 1
ATOM 846 C C . ILE A 1 99 ? 22.837 -9.935 -2.645 1.00 66.31 99 ILE A C 1
ATOM 848 O O . ILE A 1 99 ? 23.863 -10.301 -3.260 1.00 66.31 99 ILE A O 1
#

Radius of gyration: 15.84 Å; chains: 1; bounding box: 41×29×45 Å

Foldseek 3Di:
DVVVVVVCLQLVNVLVVLVVLVVVLVCLVPPDDPVCVVVNVVCCVVSVVVVLVVSQVSLVVQCVVCVPPPDPVSNVSSCVSVVVSVVVVVVVVVVVVVD

pLDDT: mean 85.62, std 6.72, range [54.75, 94.88]

Sequence (99 aa):
MKKIFNKAIEPANFVVIFLLFVISILLMYTYMDYKYNRIKNFIVFFYLLPGLLFFTVFSIYNLIRFKNSKNLSRKFLSLVPLVIIIIYFLYILIFIMTI

Secondary structure (DSSP, 8-state):
-HHHHHHHTSHHHHHHHHHHHHHHHHHHHHHS-GGGHHHHHHHHHHHHHHHHHHHHHHHHHHHHHHTT-S-HHHHHHHHHHHHHHHHHHHHHHHHHHH-